Protein AF-A0A7S9WSW2-F1 (afdb_monomer)

Structure (mmCIF, N/CA/C/O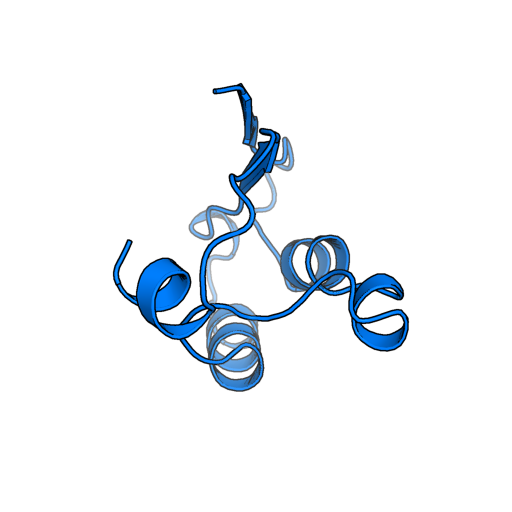 backbone):
data_AF-A0A7S9WSW2-F1
#
_entry.id   AF-A0A7S9WSW2-F1
#
loop_
_atom_site.group_PDB
_atom_site.id
_atom_site.type_symbol
_atom_site.label_atom_id
_atom_site.label_alt_id
_atom_site.label_comp_id
_atom_site.label_asym_id
_atom_site.label_entity_id
_atom_site.label_seq_id
_atom_site.pdbx_PDB_ins_code
_atom_site.Cartn_x
_atom_site.Cartn_y
_atom_site.Cartn_z
_atom_site.occupancy
_atom_site.B_iso_or_equiv
_atom_site.auth_seq_id
_atom_site.auth_comp_id
_atom_site.auth_asym_id
_atom_site.auth_atom_id
_atom_site.pdbx_PDB_model_num
ATOM 1 N N . MET A 1 1 ? 4.273 20.263 -3.864 1.00 59.56 1 MET A N 1
ATOM 2 C CA . MET A 1 1 ? 3.957 19.031 -3.110 1.00 59.56 1 MET A CA 1
ATOM 3 C C . MET A 1 1 ? 2.559 19.160 -2.521 1.00 59.56 1 MET A C 1
ATOM 5 O O . MET A 1 1 ? 2.376 19.951 -1.605 1.00 59.56 1 MET A O 1
ATOM 9 N N . LEU A 1 2 ? 1.568 18.449 -3.066 1.00 59.72 2 LEU A N 1
ATOM 10 C CA . LEU A 1 2 ? 0.231 18.383 -2.469 1.00 59.72 2 LEU A CA 1
ATOM 11 C C . LEU A 1 2 ? 0.096 17.054 -1.727 1.00 59.72 2 LEU A C 1
ATOM 13 O O . LEU A 1 2 ? 0.145 15.988 -2.340 1.00 59.72 2 LEU A O 1
ATOM 17 N N . VAL A 1 3 ? -0.046 17.125 -0.403 1.00 66.75 3 VAL A N 1
ATOM 18 C CA . VAL A 1 3 ? -0.311 15.956 0.440 1.00 66.75 3 VAL A CA 1
ATOM 19 C C . VAL A 1 3 ? -1.813 15.868 0.655 1.00 66.75 3 VAL A C 1
ATOM 21 O O . VAL A 1 3 ? -2.399 16.703 1.349 1.00 66.75 3 VAL A O 1
ATOM 24 N N . LYS A 1 4 ? -2.459 14.863 0.063 1.00 70.25 4 LYS A N 1
ATOM 25 C CA . LYS A 1 4 ? -3.875 14.602 0.334 1.00 70.25 4 LYS A CA 1
ATOM 26 C C . LYS A 1 4 ? -3.983 13.642 1.511 1.00 70.25 4 LYS A C 1
ATOM 28 O O . LYS A 1 4 ? -3.784 12.438 1.353 1.00 70.25 4 LYS A O 1
ATOM 33 N N . PHE A 1 5 ? -4.333 14.175 2.676 1.00 72.31 5 PHE A N 1
ATOM 34 C CA . PHE A 1 5 ? -4.745 13.365 3.819 1.00 72.31 5 PHE A CA 1
ATOM 35 C C . PHE A 1 5 ? -6.189 12.889 3.633 1.00 72.31 5 PHE A C 1
ATOM 37 O O . PHE A 1 5 ? -7.065 13.650 3.204 1.00 72.31 5 PHE A O 1
ATOM 44 N N . PHE A 1 6 ? -6.463 11.627 3.954 1.00 71.81 6 PHE A N 1
ATOM 45 C CA . PHE A 1 6 ? -7.82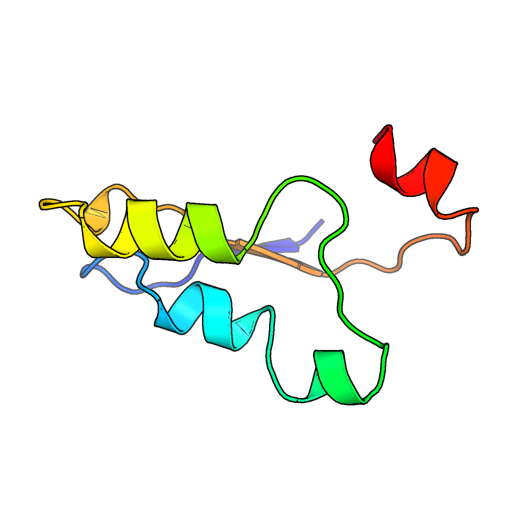7 11.106 3.908 1.00 71.81 6 PHE A CA 1
ATOM 46 C C . PHE A 1 6 ? -8.666 11.701 5.054 1.00 71.81 6 PHE A C 1
ATOM 48 O O . PHE A 1 6 ? -8.294 11.620 6.219 1.00 71.81 6 PHE A O 1
ATOM 55 N 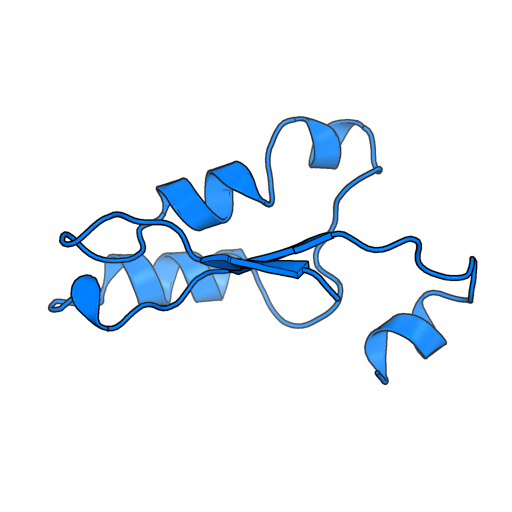N . LYS A 1 7 ? -9.815 12.311 4.722 1.00 61.16 7 LYS A N 1
ATOM 56 C CA . LYS A 1 7 ? -10.667 13.101 5.643 1.00 61.16 7 LYS A CA 1
ATOM 57 C C . LYS A 1 7 ? -11.391 12.295 6.740 1.00 61.16 7 LYS A C 1
ATOM 59 O O . LYS A 1 7 ? -12.134 12.878 7.528 1.00 61.16 7 LYS A O 1
ATOM 64 N N . THR A 1 8 ? -11.268 10.970 6.787 1.00 61.00 8 THR A N 1
ATOM 65 C CA . THR A 1 8 ? -12.138 10.142 7.635 1.00 61.00 8 THR A CA 1
ATOM 66 C C . THR A 1 8 ? -11.767 10.257 9.115 1.00 61.00 8 THR A C 1
ATOM 68 O O . THR A 1 8 ? -10.722 9.765 9.536 1.00 61.00 8 THR A O 1
ATOM 71 N N . LYS A 1 9 ? -12.674 10.812 9.933 1.00 58.41 9 LYS A N 1
ATOM 72 C CA . LYS A 1 9 ? -12.537 10.887 11.404 1.00 58.41 9 LYS A CA 1
ATOM 73 C C . LYS A 1 9 ? -12.515 9.514 12.106 1.00 58.41 9 LYS A C 1
ATOM 75 O O . LYS A 1 9 ? -12.194 9.440 13.284 1.00 58.41 9 LYS A O 1
ATOM 80 N N . ASN A 1 10 ? -12.798 8.434 11.372 1.00 58.2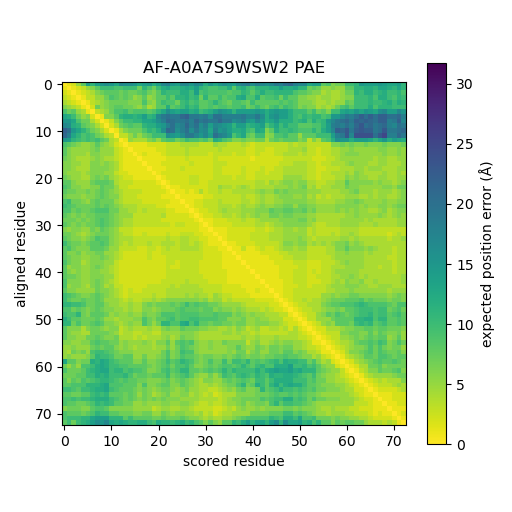2 10 ASN A N 1
ATOM 81 C CA . ASN A 1 10 ? -12.789 7.048 11.860 1.00 58.22 10 ASN A CA 1
ATOM 82 C C . ASN A 1 10 ? -11.414 6.360 11.734 1.00 58.22 10 ASN A C 1
ATOM 84 O O . ASN A 1 10 ? -11.282 5.185 12.076 1.00 58.22 10 ASN A O 1
ATOM 88 N N . GLY A 1 11 ? -10.392 7.091 11.273 1.00 55.59 11 GLY A N 1
ATOM 89 C CA . GLY A 1 11 ? -9.032 6.587 11.126 1.00 55.59 11 GLY A CA 1
ATOM 90 C C . GLY A 1 11 ? -8.728 5.907 9.810 1.00 55.59 11 GLY A C 1
ATOM 91 O O . GLY A 1 11 ? -9.619 5.392 9.134 1.00 55.59 11 GLY A O 1
ATOM 92 N N . GLY A 1 12 ? -7.445 5.908 9.449 1.00 64.62 12 GLY A N 1
ATOM 93 C CA . GLY A 1 12 ? -6.969 5.119 8.328 1.00 64.62 12 GLY A CA 1
ATOM 94 C C . GLY A 1 12 ? -7.253 3.633 8.569 1.00 64.62 12 GLY A C 1
ATOM 95 O O . GLY A 1 12 ? -7.124 3.116 9.679 1.00 64.62 12 GLY A O 1
ATOM 96 N N . SER A 1 13 ? -7.684 2.939 7.523 1.00 75.69 13 SER A N 1
ATOM 97 C CA . SER A 1 13 ? -7.996 1.513 7.568 1.00 75.69 13 SER A CA 1
ATOM 98 C C . SER A 1 13 ? -7.315 0.793 6.410 1.00 75.69 13 SER A C 1
ATOM 100 O O . SER A 1 13 ? -6.660 1.409 5.567 1.00 75.69 13 SER A O 1
ATOM 102 N N . ILE A 1 14 ? -7.529 -0.518 6.330 1.00 85.56 14 ILE A N 1
ATOM 103 C CA . ILE A 1 14 ? -7.145 -1.356 5.187 1.00 85.56 14 ILE A CA 1
ATOM 104 C C . ILE A 1 14 ? -7.606 -0.731 3.853 1.00 85.56 14 ILE A C 1
ATOM 106 O O . ILE A 1 14 ? -6.926 -0.880 2.842 1.00 85.56 14 ILE A O 1
ATOM 110 N N . ALA A 1 15 ? -8.698 0.047 3.851 1.00 84.31 15 ALA A N 1
ATOM 111 C CA . ALA A 1 15 ? -9.178 0.765 2.673 1.00 84.31 15 ALA A CA 1
ATOM 112 C C . ALA A 1 15 ? -8.167 1.787 2.119 1.00 84.31 15 ALA A C 1
ATOM 114 O O . ALA A 1 15 ? -8.089 1.958 0.908 1.00 84.31 15 ALA A O 1
ATOM 115 N N . GLY A 1 16 ? -7.364 2.434 2.971 1.00 83.94 16 GLY A N 1
ATOM 116 C CA . GLY A 1 16 ? -6.320 3.356 2.515 1.00 83.94 16 GLY A CA 1
ATOM 117 C C . GLY A 1 16 ? -5.174 2.629 1.810 1.00 83.94 16 GLY A C 1
ATOM 118 O O . GLY A 1 16 ? -4.684 3.098 0.789 1.00 83.94 16 GLY A O 1
ATOM 119 N N . ILE A 1 17 ? -4.813 1.436 2.293 1.00 87.75 17 ILE A N 1
ATOM 120 C CA . ILE A 1 17 ? -3.841 0.566 1.616 1.00 87.75 17 ILE A CA 1
ATOM 121 C C . ILE A 1 17 ? -4.426 0.076 0.283 1.00 87.75 17 ILE A C 1
ATOM 123 O O . ILE A 1 17 ? -3.745 0.139 -0.732 1.00 87.75 17 ILE A O 1
ATOM 127 N N . ASN A 1 18 ? -5.701 -0.329 0.252 1.00 88.56 18 ASN A N 1
ATOM 128 C CA . ASN A 1 18 ? -6.388 -0.726 -0.986 1.00 88.56 18 ASN A CA 1
ATOM 129 C C . ASN A 1 18 ? -6.482 0.412 -2.005 1.00 88.56 18 ASN A C 1
ATOM 131 O O . ASN A 1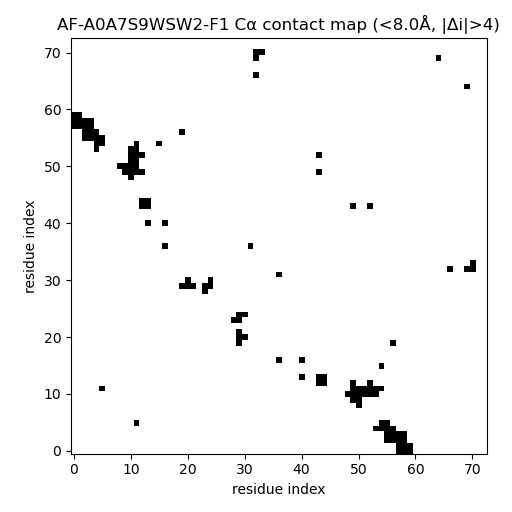 18 ? -6.446 0.156 -3.201 1.00 88.56 18 ASN A O 1
ATOM 135 N N . TYR A 1 19 ? -6.616 1.657 -1.547 1.00 87.50 19 TYR A N 1
ATOM 136 C CA . TYR A 1 19 ? -6.616 2.816 -2.431 1.00 87.50 19 TYR A CA 1
ATOM 137 C C . TYR A 1 19 ? -5.256 2.994 -3.119 1.00 87.50 19 TYR A C 1
ATOM 139 O O . TYR A 1 19 ? -5.215 3.246 -4.322 1.00 87.50 19 TYR A O 1
ATOM 147 N N . LEU A 1 20 ? -4.159 2.848 -2.365 1.00 86.88 20 LEU A N 1
ATOM 148 C CA . LEU A 1 20 ? -2.791 2.982 -2.881 1.00 86.88 20 LEU A CA 1
ATOM 149 C C . LEU A 1 20 ? -2.378 1.788 -3.756 1.00 86.88 20 LEU A C 1
ATOM 151 O O . LEU A 1 20 ? -1.745 1.972 -4.791 1.00 86.88 20 LEU A O 1
ATOM 155 N N . LEU A 1 21 ? -2.753 0.575 -3.350 1.00 89.44 21 LEU A N 1
ATOM 156 C CA . LEU A 1 21 ? -2.397 -0.689 -3.995 1.00 89.44 21 LEU A CA 1
ATOM 157 C C . LEU A 1 21 ? -3.651 -1.342 -4.582 1.00 89.44 21 LEU A C 1
ATOM 159 O O . LEU A 1 21 ? -4.151 -2.350 -4.083 1.00 89.44 21 LEU A O 1
ATOM 163 N N . ASN A 1 22 ? -4.190 -0.704 -5.620 1.00 89.62 22 ASN A N 1
ATOM 164 C CA . ASN A 1 22 ? -5.392 -1.143 -6.327 1.00 89.62 22 ASN A CA 1
ATOM 165 C C . ASN A 1 22 ? -5.036 -1.952 -7.597 1.00 89.62 22 ASN A C 1
ATOM 167 O O . ASN A 1 22 ? -3.977 -2.572 -7.680 1.00 89.62 22 ASN A O 1
ATOM 171 N N . HIS A 1 23 ? -5.915 -1.946 -8.606 1.00 93.00 23 HIS A N 1
ATOM 172 C CA . HIS A 1 23 ? -5.679 -2.584 -9.908 1.00 93.00 23 HIS A CA 1
ATOM 173 C C . HIS A 1 23 ? -4.358 -2.158 -10.574 1.00 93.00 23 HIS A C 1
ATOM 175 O O . HIS A 1 23 ? -3.746 -2.977 -11.247 1.00 93.00 23 HIS A O 1
ATOM 181 N N . ARG A 1 24 ? -3.852 -0.952 -10.289 1.00 89.69 24 ARG A N 1
ATOM 182 C CA . ARG A 1 24 ? -2.587 -0.417 -10.815 1.00 89.69 24 ARG A CA 1
ATOM 183 C C . ARG A 1 24 ? -1.357 -1.248 -10.464 1.00 89.69 24 ARG A C 1
ATOM 185 O O . ARG A 1 24 ? -0.343 -1.140 -11.149 1.00 89.69 24 ARG A O 1
ATOM 192 N N . VAL A 1 25 ? -1.444 -2.073 -9.418 1.00 91.44 25 VAL A N 1
ATOM 193 C CA . VAL A 1 25 ? -0.400 -3.053 -9.093 1.00 91.44 25 VAL A CA 1
ATOM 194 C C . VAL A 1 25 ? -0.325 -4.139 -10.163 1.00 91.44 25 VAL A C 1
ATOM 196 O O . VAL A 1 25 ? 0.767 -4.528 -10.556 1.00 91.44 25 VAL A O 1
ATOM 199 N N . LYS A 1 26 ? -1.473 -4.581 -10.693 1.00 91.38 26 LYS A N 1
ATOM 200 C CA . LYS A 1 26 ? -1.526 -5.528 -11.817 1.00 91.38 26 LYS A CA 1
ATOM 201 C C . LYS A 1 26 ? -1.007 -4.895 -13.107 1.00 91.38 26 LYS A C 1
ATOM 203 O O . LYS A 1 26 ? -0.348 -5.571 -13.885 1.00 91.38 26 LYS A O 1
ATOM 208 N N . ASP A 1 27 ? -1.251 -3.598 -13.280 1.00 92.25 27 ASP A N 1
ATOM 209 C CA . ASP A 1 27 ? -0.773 -2.826 -14.433 1.00 92.25 27 ASP A CA 1
ATOM 210 C C . ASP A 1 27 ? 0.709 -2.417 -14.311 1.00 92.25 27 ASP A C 1
ATOM 212 O O . ASP A 1 27 ? 1.217 -1.694 -15.163 1.00 92.25 27 ASP A O 1
ATOM 216 N N . ASN A 1 28 ? 1.409 -2.831 -13.245 1.00 87.25 28 ASN A N 1
ATOM 217 C CA . ASN A 1 28 ? 2.794 -2.453 -12.926 1.00 87.25 28 ASN A CA 1
ATOM 218 C C . ASN A 1 28 ? 3.048 -0.935 -12.805 1.00 87.25 28 ASN A C 1
ATOM 220 O O . ASN A 1 28 ? 4.193 -0.490 -12.839 1.00 87.25 28 ASN A O 1
ATOM 224 N N . THR A 1 29 ? 2.001 -0.125 -12.611 1.00 86.56 29 THR A N 1
ATOM 225 C CA . THR A 1 29 ? 2.120 1.339 -12.440 1.00 86.56 29 THR A CA 1
ATOM 226 C C . THR A 1 29 ? 2.109 1.783 -10.977 1.00 86.56 29 THR A C 1
ATOM 228 O O . THR A 1 29 ? 2.324 2.960 -10.689 1.00 86.56 29 THR A O 1
ATOM 231 N N . ALA A 1 30 ? 1.841 0.865 -10.046 1.00 88.06 30 ALA A N 1
ATOM 232 C CA . ALA A 1 30 ? 1.928 1.092 -8.609 1.00 88.06 30 ALA A CA 1
ATOM 233 C C . ALA A 1 30 ? 2.593 -0.110 -7.933 1.00 88.06 30 ALA A C 1
ATOM 235 O O . ALA A 1 30 ? 2.217 -1.251 -8.176 1.00 88.06 30 ALA A O 1
ATOM 236 N N . PHE A 1 31 ? 3.563 0.131 -7.060 1.00 89.19 31 PHE A N 1
ATOM 237 C CA . PHE A 1 31 ? 4.245 -0.927 -6.320 1.00 89.19 31 PHE A CA 1
ATOM 238 C C . PHE A 1 31 ? 4.808 -0.384 -5.007 1.00 89.19 31 PHE A C 1
ATOM 240 O O . PHE A 1 31 ? 4.885 0.824 -4.783 1.00 89.19 31 PHE A O 1
ATOM 247 N N . VAL A 1 32 ? 5.186 -1.295 -4.113 1.00 90.12 32 VAL A N 1
ATOM 248 C CA . VAL A 1 32 ? 5.791 -0.941 -2.829 1.00 90.12 32 VAL A CA 1
ATOM 249 C C . VAL A 1 32 ? 7.264 -0.612 -3.051 1.00 90.12 32 VAL A C 1
ATOM 251 O O . VAL A 1 32 ? 8.038 -1.477 -3.446 1.00 90.12 32 VAL A O 1
ATOM 254 N N . LEU A 1 33 ? 7.657 0.633 -2.776 1.00 88.88 33 LEU A N 1
ATOM 255 C CA . LEU A 1 33 ? 9.060 1.048 -2.840 1.00 88.88 33 LEU A CA 1
ATOM 256 C C . LEU A 1 33 ? 9.875 0.452 -1.686 1.00 88.88 33 LEU A C 1
ATOM 258 O O . LEU A 1 33 ? 10.925 -0.145 -1.909 1.00 88.88 33 LEU A O 1
ATOM 262 N N . LYS A 1 34 ? 9.376 0.589 -0.451 1.00 88.81 34 LYS A N 1
ATOM 263 C CA . LYS A 1 34 ? 10.063 0.168 0.774 1.00 88.81 34 LYS A CA 1
ATOM 264 C C . LYS A 1 34 ? 9.084 -0.437 1.778 1.00 88.81 34 LYS A C 1
ATOM 266 O O . LYS A 1 34 ? 7.957 0.033 1.919 1.00 88.81 34 LYS A O 1
ATOM 271 N N . GLY A 1 35 ? 9.553 -1.443 2.514 1.00 90.25 35 GLY A N 1
ATOM 272 C CA . GLY A 1 35 ? 8.767 -2.153 3.523 1.00 90.25 35 GLY A CA 1
ATOM 273 C C . GLY A 1 35 ? 7.907 -3.275 2.936 1.00 90.25 35 GLY A C 1
ATOM 274 O O . GLY A 1 35 ? 8.160 -3.755 1.835 1.00 90.25 35 GLY A O 1
ATOM 275 N N . SER A 1 36 ? 6.906 -3.718 3.700 1.00 92.38 36 SER A N 1
ATOM 276 C CA . SER A 1 36 ? 6.015 -4.820 3.323 1.00 92.38 36 SER A CA 1
ATOM 277 C C . SER A 1 36 ? 4.559 -4.432 3.537 1.00 92.38 36 SER A C 1
ATOM 279 O O . SER A 1 36 ? 4.147 -4.076 4.646 1.00 92.38 36 SER A O 1
ATOM 281 N N . GLU A 1 3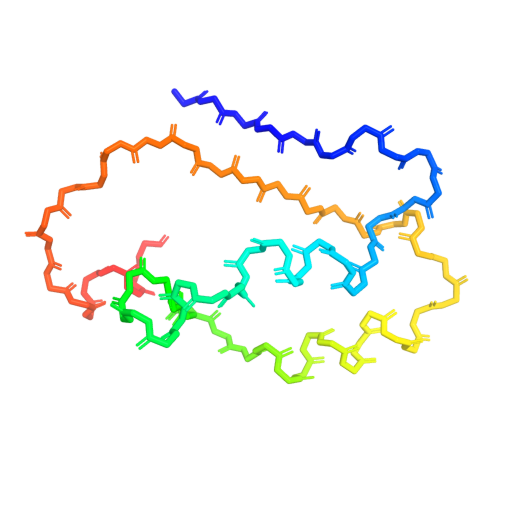7 ? 3.765 -4.527 2.472 1.00 91.44 37 GLU A N 1
ATOM 282 C CA . GLU A 1 37 ? 2.321 -4.312 2.539 1.00 91.44 37 GLU A CA 1
ATOM 283 C C . GLU A 1 37 ? 1.640 -5.354 3.437 1.00 91.44 37 GLU A C 1
ATOM 285 O O . GLU A 1 37 ? 0.794 -4.982 4.250 1.00 91.44 37 GLU A O 1
ATOM 290 N N . VAL A 1 38 ? 2.064 -6.619 3.373 1.00 92.69 38 VAL A N 1
ATOM 291 C CA . VAL A 1 38 ? 1.448 -7.721 4.126 1.00 92.69 38 VAL A CA 1
ATOM 292 C C . VAL A 1 38 ? 1.584 -7.482 5.627 1.00 92.69 38 VAL A C 1
ATOM 294 O O . VAL A 1 38 ? 0.594 -7.519 6.362 1.00 92.69 38 VAL A O 1
ATOM 297 N N . ILE A 1 39 ? 2.798 -7.148 6.075 1.00 94.00 39 ILE A N 1
ATOM 298 C CA . ILE A 1 39 ? 3.077 -6.833 7.482 1.00 94.00 39 ILE A CA 1
ATOM 299 C C . ILE A 1 39 ? 2.296 -5.584 7.896 1.00 94.00 39 ILE A C 1
ATOM 301 O O . ILE A 1 39 ? 1.664 -5.561 8.952 1.00 94.00 39 ILE A O 1
ATOM 305 N N . THR A 1 40 ? 2.271 -4.558 7.040 1.00 91.00 40 THR A N 1
ATOM 306 C CA . THR A 1 40 ? 1.529 -3.324 7.318 1.00 91.00 40 THR A CA 1
ATOM 307 C C . THR A 1 40 ? 0.041 -3.618 7.510 1.00 91.00 40 THR A C 1
ATOM 309 O O . THR A 1 40 ? -0.548 -3.169 8.490 1.00 91.00 40 THR A O 1
ATOM 312 N N . ARG A 1 41 ? -0.578 -4.435 6.649 1.00 91.81 41 ARG A N 1
ATOM 313 C CA . ARG A 1 41 ? -1.984 -4.841 6.803 1.00 91.81 41 ARG A CA 1
ATOM 314 C C . ARG A 1 41 ? -2.241 -5.596 8.097 1.00 91.81 41 ARG A C 1
ATOM 316 O O . ARG A 1 41 ? -3.264 -5.338 8.730 1.00 91.81 41 ARG A O 1
ATOM 323 N N . GLN A 1 42 ? -1.348 -6.500 8.493 1.00 92.44 42 GLN A N 1
ATOM 324 C CA . GLN A 1 42 ? -1.468 -7.219 9.763 1.00 92.44 42 GLN A CA 1
ATOM 325 C C . GLN A 1 42 ? -1.427 -6.250 10.949 1.00 92.44 42 GLN A C 1
ATOM 327 O O . GLN A 1 42 ? -2.312 -6.295 11.804 1.00 92.44 42 GLN A O 1
ATOM 332 N N . ILE A 1 43 ? -0.476 -5.311 10.953 1.00 90.62 43 ILE A N 1
ATOM 333 C CA . ILE A 1 43 ? -0.376 -4.268 11.983 1.00 90.62 43 ILE A CA 1
ATOM 334 C C . ILE A 1 43 ? -1.670 -3.446 12.036 1.00 90.62 43 ILE A C 1
ATOM 336 O O . ILE A 1 43 ? -2.278 -3.337 13.100 1.00 90.62 43 ILE A O 1
ATOM 340 N N . VAL A 1 44 ? -2.148 -2.928 10.897 1.00 88.00 44 VAL A N 1
ATOM 341 C CA . VAL A 1 44 ? -3.384 -2.123 10.835 1.00 88.00 44 VAL A CA 1
ATOM 342 C C . VAL A 1 44 ? -4.614 -2.915 11.290 1.00 88.00 44 VAL A C 1
ATOM 344 O O . VAL A 1 44 ? -5.514 -2.351 11.917 1.00 88.00 44 VAL A O 1
ATOM 347 N N . SER A 1 45 ? -4.669 -4.213 10.992 1.00 87.69 45 SER A N 1
ATOM 348 C CA . SER A 1 45 ? -5.783 -5.084 11.388 1.00 87.69 45 SER A CA 1
ATOM 349 C C . SER A 1 45 ? -5.815 -5.324 12.897 1.00 87.69 45 SER A C 1
ATOM 351 O O . SER A 1 45 ? -6.897 -5.319 13.481 1.00 87.69 45 SER A O 1
ATOM 353 N N . ASN A 1 46 ? -4.643 -5.451 13.524 1.00 89.62 46 ASN A N 1
ATOM 354 C CA . ASN A 1 46 ? -4.495 -5.688 14.962 1.00 89.62 46 ASN A CA 1
ATOM 355 C C . ASN A 1 46 ? -4.552 -4.398 15.806 1.00 89.62 46 ASN A C 1
ATOM 357 O O . ASN A 1 46 ? -4.646 -4.458 17.032 1.00 89.62 46 ASN A O 1
ATOM 361 N N . MET A 1 47 ? -4.516 -3.215 15.183 1.00 86.50 47 MET A N 1
ATOM 362 C CA . MET A 1 47 ? -4.640 -1.940 15.893 1.00 86.50 47 MET A CA 1
ATOM 363 C C . MET A 1 47 ? -6.060 -1.720 16.437 1.00 86.50 47 MET A C 1
ATOM 365 O O . MET A 1 47 ? -7.026 -1.565 15.689 1.00 86.50 47 MET A O 1
ATOM 369 N N . THR A 1 48 ? -6.170 -1.571 17.758 1.00 83.00 48 THR A N 1
ATOM 370 C CA . THR A 1 48 ? -7.438 -1.271 18.453 1.00 83.00 48 THR A CA 1
ATOM 371 C C . THR A 1 48 ? -7.923 0.169 18.247 1.00 83.00 48 THR A C 1
ATOM 373 O O . THR A 1 48 ? -9.117 0.445 18.343 1.00 83.00 48 THR A O 1
ATOM 376 N N . LYS A 1 49 ? -7.013 1.109 17.956 1.00 81.50 49 LYS A N 1
ATOM 377 C CA . LYS A 1 49 ? -7.306 2.539 17.744 1.00 81.50 49 LYS A CA 1
ATOM 378 C C . LYS A 1 49 ? -6.914 2.970 16.328 1.00 81.50 49 LYS A C 1
ATOM 380 O O . LYS A 1 49 ? -5.875 3.600 16.124 1.00 81.50 49 LYS A O 1
ATOM 385 N N . LYS A 1 50 ? -7.754 2.631 15.344 1.00 75.44 50 LYS A N 1
ATOM 386 C CA . LYS A 1 50 ? -7.515 2.894 13.909 1.00 75.44 50 LYS A CA 1
ATOM 387 C C . LYS A 1 50 ? -7.383 4.386 13.563 1.00 75.44 50 LYS A C 1
ATOM 389 O O . LYS A 1 50 ? -6.689 4.733 12.616 1.00 75.44 50 LYS A O 1
ATOM 394 N N . GLN A 1 51 ? -7.932 5.287 14.381 1.00 73.12 51 GLN A N 1
ATOM 395 C CA . GLN A 1 51 ? -7.763 6.744 14.254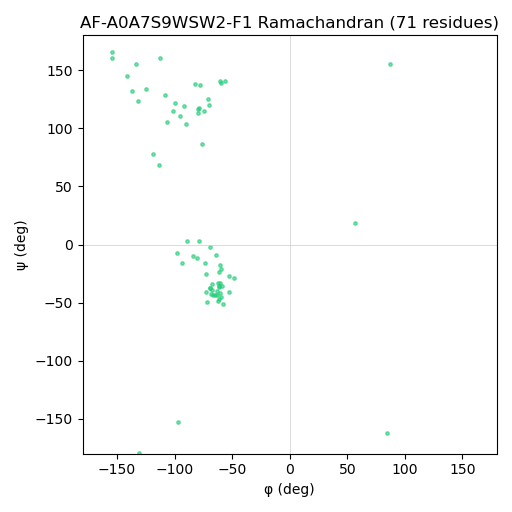 1.00 73.12 51 GLN A CA 1
ATOM 396 C C . GLN A 1 51 ? -6.325 7.250 14.370 1.00 73.12 51 GLN A C 1
ATOM 398 O O . GLN A 1 51 ? -6.048 8.369 13.954 1.00 73.12 51 GLN A O 1
ATOM 403 N N . LYS A 1 52 ? -5.409 6.442 14.914 1.00 72.75 52 LYS A N 1
ATOM 404 C CA . LYS A 1 52 ? -3.984 6.788 14.983 1.00 72.75 52 LYS A CA 1
ATOM 405 C C . LYS A 1 52 ? -3.239 6.524 13.671 1.00 72.75 52 LYS A C 1
ATOM 407 O O . LYS A 1 52 ? -2.099 6.952 13.533 1.00 72.75 52 LYS A O 1
ATOM 412 N N . LEU A 1 53 ? -3.856 5.815 12.724 1.00 78.44 53 LEU A N 1
ATOM 413 C CA . LEU A 1 53 ? -3.254 5.541 11.428 1.00 78.44 53 LEU A CA 1
ATOM 414 C C . LEU A 1 53 ? -3.375 6.770 10.518 1.00 78.44 53 LEU A C 1
ATOM 416 O O . LEU A 1 53 ? -4.483 7.164 10.146 1.00 78.44 53 LEU A O 1
ATOM 420 N N . CYS A 1 54 ? -2.235 7.331 10.123 1.00 79.06 54 CYS A N 1
ATOM 421 C CA . CYS A 1 54 ? -2.148 8.381 9.114 1.00 79.06 54 CYS A CA 1
ATOM 422 C C . CYS A 1 54 ? -1.747 7.760 7.771 1.00 79.06 54 CYS A C 1
ATOM 424 O O . CYS A 1 54 ? -0.702 7.122 7.672 1.00 79.06 54 CYS A O 1
ATOM 426 N N . ILE A 1 55 ? -2.580 7.937 6.745 1.00 80.19 55 ILE A N 1
ATOM 427 C CA . ILE A 1 55 ? -2.259 7.565 5.364 1.00 80.19 55 ILE A CA 1
ATOM 428 C C . ILE A 1 55 ? -2.452 8.815 4.503 1.00 80.19 55 ILE A C 1
ATOM 430 O O . ILE A 1 55 ? -3.473 9.501 4.614 1.00 80.19 55 ILE A O 1
ATOM 434 N N . GLY A 1 56 ? -1.481 9.094 3.638 1.00 77.81 56 GLY A N 1
ATOM 435 C CA . GLY A 1 56 ? -1.545 10.162 2.650 1.00 77.81 56 GLY A CA 1
ATOM 436 C C . GLY A 1 56 ? -1.095 9.671 1.282 1.00 77.81 56 GLY A C 1
ATOM 437 O O . GLY A 1 56 ? -0.342 8.705 1.172 1.00 77.81 56 GLY A O 1
ATOM 438 N N . CYS A 1 57 ? -1.572 10.342 0.240 1.00 77.44 57 CYS A N 1
ATOM 439 C CA . CYS A 1 57 ? -1.043 10.197 -1.110 1.00 77.44 57 CYS A CA 1
ATOM 440 C C . CYS A 1 57 ? -0.274 11.472 -1.463 1.00 77.44 57 CYS A C 1
ATOM 442 O O . CYS A 1 57 ? -0.793 12.582 -1.293 1.00 77.44 57 CYS A O 1
ATOM 444 N N . LEU A 1 58 ? 0.961 11.293 -1.926 1.00 77.31 58 LEU A N 1
ATOM 445 C CA . LEU A 1 58 ? 1.773 12.346 -2.512 1.00 77.31 58 LEU A CA 1
ATOM 446 C C . LEU A 1 58 ? 1.535 12.326 -4.019 1.00 77.31 58 LEU A C 1
ATOM 448 O O . LEU A 1 58 ? 1.779 11.317 -4.673 1.00 77.31 58 LEU A O 1
ATOM 452 N N . SER A 1 59 ? 1.022 13.427 -4.561 1.00 74.31 59 SER A N 1
ATOM 453 C CA . SER A 1 59 ? 0.862 13.590 -6.006 1.00 74.31 59 SER A CA 1
ATOM 454 C C . SER A 1 59 ? 1.914 14.568 -6.510 1.00 74.31 59 SER A C 1
ATOM 456 O O . SER A 1 59 ? 1.821 15.773 -6.258 1.00 74.31 59 SER A O 1
ATOM 458 N N . PHE A 1 60 ? 2.932 14.036 -7.176 1.00 78.62 60 PHE A N 1
ATOM 459 C CA . PHE A 1 60 ? 3.927 14.791 -7.925 1.00 78.62 60 PHE A CA 1
ATOM 460 C C . PHE A 1 60 ? 4.504 13.904 -9.031 1.00 78.62 60 PHE A C 1
ATOM 462 O O . PHE A 1 60 ? 4.368 12.682 -8.994 1.00 78.62 60 PHE A O 1
ATOM 469 N N . GLU A 1 61 ? 5.098 14.541 -10.030 1.00 78.44 61 GLU A N 1
ATOM 470 C CA . GLU A 1 61 ? 5.820 13.863 -11.098 1.00 78.44 61 GLU A CA 1
ATOM 471 C C . GLU A 1 61 ? 7.208 13.479 -10.573 1.00 78.44 61 GLU A C 1
ATOM 473 O O . GLU A 1 61 ? 8.008 14.343 -10.212 1.00 78.44 61 GLU A O 1
ATOM 478 N N . GLU A 1 62 ? 7.462 12.178 -10.439 1.00 76.44 62 GLU A N 1
ATOM 479 C CA . GLU A 1 62 ? 8.779 11.659 -10.070 1.00 76.44 62 GLU A CA 1
ATOM 480 C C . GLU A 1 62 ? 9.671 11.574 -11.308 1.00 76.44 62 GLU A C 1
ATOM 482 O O . GLU A 1 62 ? 9.236 11.101 -12.357 1.00 76.44 62 GLU A O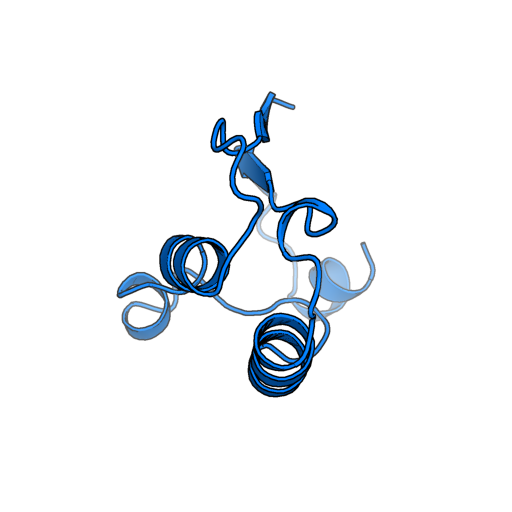 1
ATOM 487 N N . ALA A 1 63 ? 10.940 11.969 -11.173 1.00 82.19 63 ALA A N 1
ATOM 488 C CA . ALA A 1 63 ? 11.934 11.714 -12.208 1.00 82.19 63 ALA A CA 1
ATOM 489 C C . ALA A 1 63 ? 12.089 10.201 -12.439 1.00 82.19 63 ALA A C 1
ATOM 491 O O . ALA A 1 63 ? 12.094 9.406 -11.487 1.00 82.19 63 ALA A O 1
ATOM 492 N N . ASP A 1 64 ? 12.250 9.800 -13.700 1.00 84.81 64 ASP A N 1
ATOM 493 C CA . ASP A 1 64 ? 12.483 8.401 -14.045 1.00 84.81 64 ASP A CA 1
ATOM 494 C C . ASP A 1 64 ? 13.931 8.003 -13.722 1.00 84.81 64 ASP A C 1
ATOM 496 O O . ASP A 1 64 ? 14.851 8.139 -14.526 1.00 84.81 64 ASP A O 1
ATOM 500 N N . ILE A 1 65 ? 14.142 7.594 -12.471 1.00 88.44 65 ILE A N 1
ATOM 501 C CA . ILE A 1 65 ? 15.429 7.146 -11.935 1.00 88.44 65 ILE A CA 1
ATOM 502 C C . ILE A 1 65 ? 15.390 5.652 -11.604 1.00 88.44 65 ILE A C 1
ATOM 504 O O . ILE A 1 65 ? 14.333 5.066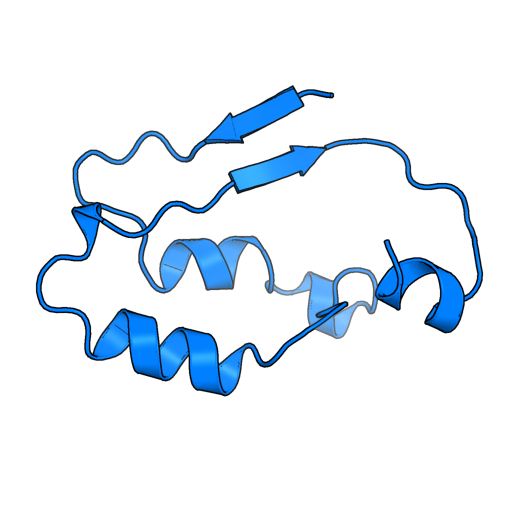 -11.369 1.00 88.44 65 ILE A O 1
ATOM 508 N N . TYR A 1 66 ? 16.564 5.031 -11.502 1.00 89.06 66 TYR A N 1
ATOM 509 C CA . TYR A 1 66 ? 16.678 3.618 -11.145 1.00 89.06 66 TYR A CA 1
ATOM 510 C C . TYR A 1 66 ? 15.990 3.283 -9.815 1.00 89.06 66 TYR A C 1
ATOM 512 O O . TYR A 1 66 ? 16.124 4.003 -8.826 1.00 89.06 66 TYR A O 1
ATOM 520 N N . LEU A 1 67 ? 15.334 2.120 -9.758 1.00 85.12 67 LEU A N 1
ATOM 521 C CA . LEU A 1 67 ? 14.593 1.650 -8.582 1.00 85.12 67 LEU A CA 1
ATOM 522 C C . LEU A 1 67 ? 15.431 1.656 -7.292 1.00 85.12 67 LEU A C 1
ATOM 524 O O . LEU A 1 67 ? 14.950 2.083 -6.249 1.00 85.12 67 LEU A O 1
ATOM 528 N N . ASN A 1 68 ? 16.702 1.248 -7.366 1.00 87.44 68 ASN A N 1
ATOM 529 C CA . ASN A 1 68 ? 17.620 1.266 -6.220 1.00 87.44 68 ASN A CA 1
ATOM 530 C C . ASN A 1 68 ? 17.842 2.695 -5.687 1.00 87.44 68 ASN A C 1
ATOM 532 O O . ASN A 1 68 ? 17.916 2.909 -4.481 1.00 87.44 68 ASN A O 1
ATOM 536 N N . ALA A 1 69 ? 17.887 3.694 -6.574 1.00 88.44 69 ALA A N 1
ATOM 537 C CA . ALA A 1 69 ? 17.931 5.092 -6.160 1.00 88.44 69 ALA A CA 1
ATOM 538 C C . ALA A 1 69 ? 16.603 5.517 -5.510 1.00 88.44 69 ALA A C 1
ATOM 540 O O . ALA A 1 69 ? 16.637 6.124 -4.443 1.00 88.44 69 ALA A O 1
ATOM 541 N N . LYS A 1 70 ? 15.447 5.116 -6.069 1.00 85.19 70 LYS A N 1
ATOM 542 C CA . LYS A 1 70 ? 14.120 5.400 -5.481 1.00 85.19 70 LYS A CA 1
ATOM 543 C C . LYS A 1 70 ? 13.956 4.835 -4.065 1.00 85.19 70 LYS A C 1
ATOM 545 O O . LYS A 1 70 ? 13.325 5.464 -3.230 1.00 85.19 70 LYS A O 1
ATOM 550 N N . GLN A 1 71 ? 14.539 3.671 -3.774 1.00 85.06 71 GLN A N 1
ATOM 551 C CA . GLN A 1 71 ? 14.464 3.029 -2.452 1.00 85.06 71 GLN A CA 1
ATOM 552 C C . GLN A 1 71 ? 15.315 3.703 -1.362 1.00 85.06 71 GLN A C 1
ATOM 554 O O . GLN A 1 71 ? 15.134 3.405 -0.176 1.00 85.06 71 GLN A O 1
ATOM 559 N N . LYS A 1 72 ? 16.265 4.560 -1.756 1.00 83.88 72 LYS A N 1
ATOM 560 C CA . LYS A 1 72 ? 17.170 5.282 -0.847 1.00 83.88 72 LYS A CA 1
ATOM 561 C C . LYS A 1 72 ? 16.670 6.676 -0.460 1.00 83.88 72 LYS A C 1
ATOM 563 O O . LYS A 1 72 ? 17.216 7.229 0.491 1.00 83.88 72 LYS A O 1
ATOM 568 N N . ILE A 1 73 ? 15.695 7.218 -1.195 1.00 76.88 73 ILE A N 1
ATOM 569 C CA . ILE A 1 73 ? 14.985 8.465 -0.859 1.00 76.88 73 ILE A CA 1
ATOM 570 C C . ILE A 1 73 ? 14.144 8.232 0.402 1.00 76.88 73 ILE A C 1
ATOM 572 O O . ILE A 1 73 ? 14.140 9.132 1.267 1.00 76.88 73 ILE A O 1
#

Foldseek 3Di:
DDKDWDPDQQADAVVLVCVQCDCVVVVVNGDDLDDDPVVVNVVRVPDPRRNVHTHIDDDDDDDPDDSVVVSVD

pLDDT: mean 81.84, std 10.0, range [55.59, 94.0]

Radius of gyration: 13.64 Å; Cα contacts (8 Å, |Δi|>4): 63; chains: 1; bounding box: 31×27×33 Å

Solvent-accessible surface area (backbone atoms only — not comparable to full-atom values): 4801 Å² total; per-residue (Å²): 135,52,75,50,66,68,86,57,89,75,26,43,50,73,65,55,54,45,66,70,60,39,74,44,41,81,70,70,77,36,80,83,74,73,86,55,69,69,61,49,48,52,53,61,69,71,45,89,62,34,58,76,42,84,60,69,50,79,62,76,90,74,78,96,64,58,68,76,61,64,60,71,110

Secondary structure (DSSP, 8-state):
-EEEE---TT---HHHHHHHSSGGGTTTS---SSS-HHHHHHHHHH-S-GGG---EEEE-------HHHHTT-

Mean predicted aligned error: 6.07 Å

Organism: NCBI:txid199

Sequence (73 aa):
MLVKFFKTKNGGSIAGINYLLNHRVKDNTAFVLKGSEVITRQIVSNMTKKQKLCIGCLSFEEADIYLNAKQKI